Protein AF-A0A6N8HF73-F1 (afdb_monomer_lite)

Organism: NCBI:txid1038845

Radius of gyration: 18.69 Å; chains: 1; bounding box: 45×26×62 Å

Structure (mmCIF, N/CA/C/O backbone):
data_AF-A0A6N8HF73-F1
#
_entry.id   AF-A0A6N8HF73-F1
#
loop_
_atom_site.group_PDB
_atom_site.id
_atom_site.type_symbol
_atom_site.label_atom_id
_atom_site.label_alt_id
_atom_site.label_comp_id
_atom_site.label_asym_id
_atom_site.label_entity_id
_atom_site.label_seq_id
_atom_site.pdbx_PDB_ins_code
_atom_site.Cartn_x
_atom_site.Cartn_y
_atom_site.Cartn_z
_atom_site.occupancy
_atom_site.B_iso_or_equiv
_atom_site.auth_seq_id
_atom_site.auth_comp_id
_atom_site.auth_asym_id
_atom_site.auth_atom_id
_atom_site.pdbx_PDB_model_num
ATOM 1 N N . MET A 1 1 ? -16.830 2.507 -2.972 1.00 60.72 1 MET A N 1
ATOM 2 C CA . MET A 1 1 ? -16.330 1.490 -2.019 1.00 60.72 1 MET A CA 1
ATOM 3 C C . MET A 1 1 ? -16.310 2.071 -0.618 1.00 60.72 1 MET A C 1
ATOM 5 O O . MET A 1 1 ? -15.922 3.222 -0.450 1.00 60.72 1 MET A O 1
ATOM 9 N N . ASP A 1 2 ? -16.733 1.295 0.374 1.00 76.44 2 ASP A N 1
ATOM 10 C CA . ASP A 1 2 ? -16.673 1.693 1.780 1.00 76.44 2 ASP A CA 1
ATOM 11 C C . ASP A 1 2 ? -15.303 1.330 2.378 1.00 76.44 2 ASP A C 1
ATOM 13 O O . ASP A 1 2 ? -15.055 0.183 2.747 1.00 76.44 2 ASP A O 1
ATOM 17 N N . PHE A 1 3 ? -14.390 2.298 2.439 1.00 76.06 3 PHE A N 1
ATOM 18 C CA . PHE A 1 3 ? -13.027 2.101 2.955 1.00 76.06 3 PHE A CA 1
ATOM 19 C C . PHE A 1 3 ? -12.936 2.071 4.489 1.00 76.06 3 PHE A C 1
ATOM 21 O O . PHE A 1 3 ? -11.838 2.013 5.034 1.00 76.06 3 PHE A O 1
ATOM 28 N N . THR A 1 4 ? -14.068 2.081 5.201 1.00 79.50 4 THR A N 1
ATOM 29 C CA . THR A 1 4 ? -14.082 1.729 6.632 1.00 79.50 4 THR A CA 1
ATOM 30 C C . THR A 1 4 ? -13.883 0.224 6.843 1.00 79.50 4 THR A C 1
ATOM 32 O O . THR A 1 4 ? -13.413 -0.199 7.902 1.00 79.50 4 THR A O 1
ATOM 35 N N . LYS A 1 5 ? -14.182 -0.587 5.815 1.00 86.25 5 LYS A N 1
ATOM 36 C CA . LYS A 1 5 ? -13.988 -2.039 5.815 1.00 86.25 5 LYS A CA 1
ATOM 37 C C . LYS A 1 5 ? -12.605 -2.400 5.260 1.00 86.25 5 LYS A C 1
ATOM 39 O O . LYS A 1 5 ? -12.333 -2.104 4.091 1.00 86.25 5 LYS A O 1
ATOM 44 N N . PRO A 1 6 ? -11.762 -3.119 6.021 1.00 86.62 6 PRO A N 1
ATOM 45 C CA . PRO A 1 6 ? -10.403 -3.468 5.600 1.00 86.62 6 PRO A CA 1
ATOM 46 C C . PRO A 1 6 ? -10.345 -4.338 4.342 1.00 86.62 6 PRO A C 1
ATOM 48 O O . PRO A 1 6 ? -9.412 -4.198 3.555 1.00 86.62 6 PRO A O 1
ATOM 51 N N . ARG A 1 7 ? -11.388 -5.139 4.075 1.00 91.19 7 ARG A N 1
ATOM 52 C CA . ARG A 1 7 ? -11.530 -5.921 2.837 1.00 91.19 7 ARG A CA 1
ATOM 53 C C . ARG A 1 7 ? -11.352 -5.075 1.573 1.00 91.19 7 ARG A C 1
ATOM 55 O O . ARG A 1 7 ? -10.725 -5.530 0.625 1.00 91.19 7 ARG A O 1
ATOM 62 N N . ASN A 1 8 ? -11.888 -3.855 1.540 1.00 91.06 8 ASN A N 1
ATOM 63 C CA . ASN A 1 8 ? -11.820 -3.019 0.339 1.00 91.06 8 ASN A CA 1
ATOM 64 C C . ASN A 1 8 ? -10.401 -2.481 0.104 1.00 91.06 8 ASN A C 1
ATOM 66 O O . ASN A 1 8 ? -9.927 -2.496 -1.028 1.00 91.06 8 ASN A O 1
ATOM 70 N N . SER A 1 9 ? -9.696 -2.084 1.166 1.00 91.00 9 SER A N 1
ATOM 71 C CA . SER A 1 9 ? -8.283 -1.682 1.089 1.00 91.00 9 SER A CA 1
ATOM 72 C C . SER A 1 9 ? -7.366 -2.859 0.729 1.00 91.00 9 SER A C 1
ATOM 74 O O . SER A 1 9 ? -6.418 -2.701 -0.040 1.00 91.00 9 SER A O 1
ATOM 76 N N . PHE A 1 10 ? -7.682 -4.061 1.218 1.00 93.81 10 PHE A N 1
ATOM 77 C CA . PHE A 1 10 ? -6.996 -5.295 0.835 1.00 93.81 10 PHE A CA 1
ATOM 78 C C . PHE A 1 10 ? -7.181 -5.617 -0.657 1.00 93.81 10 PHE A C 1
ATOM 80 O O . PHE A 1 10 ? -6.209 -5.839 -1.371 1.00 93.81 10 PHE A O 1
ATOM 87 N N . LEU A 1 11 ? -8.418 -5.574 -1.164 1.00 93.94 11 LEU A N 1
ATOM 88 C CA . LEU A 1 11 ? -8.692 -5.798 -2.588 1.00 93.94 11 LEU A CA 1
ATOM 89 C C . LEU A 1 11 ? -8.019 -4.746 -3.474 1.00 93.94 11 LEU A C 1
ATOM 91 O O . LEU A 1 11 ? -7.503 -5.078 -4.536 1.00 93.94 11 LEU A O 1
ATOM 95 N N . PHE A 1 12 ? -7.989 -3.488 -3.034 1.00 93.19 12 PHE A N 1
ATOM 96 C CA . PHE A 1 12 ? -7.305 -2.431 -3.771 1.00 93.19 12 PHE A CA 1
ATOM 97 C C . PHE A 1 12 ? -5.799 -2.693 -3.874 1.00 93.19 12 PHE A C 1
ATOM 99 O O . PHE A 1 12 ? -5.231 -2.622 -4.962 1.00 93.19 12 PHE A O 1
ATOM 106 N N . THR A 1 13 ? -5.147 -3.026 -2.758 1.00 94.31 13 THR A N 1
ATOM 107 C CA . THR A 1 13 ? -3.708 -3.332 -2.758 1.00 94.31 13 THR A CA 1
ATOM 108 C C . THR A 1 13 ? -3.393 -4.593 -3.566 1.00 94.31 13 THR A C 1
ATOM 110 O O . THR A 1 13 ? -2.394 -4.605 -4.279 1.00 94.31 13 THR A O 1
ATOM 113 N N . LEU A 1 14 ? -4.278 -5.599 -3.571 1.00 94.75 14 LEU A N 1
ATOM 114 C CA . LEU A 1 14 ? -4.174 -6.766 -4.456 1.00 94.75 14 LEU A CA 1
ATOM 115 C C . LEU A 1 14 ? -4.216 -6.377 -5.941 1.00 94.75 14 LEU A C 1
ATOM 117 O O . LEU A 1 14 ? -3.367 -6.812 -6.717 1.00 94.75 14 LEU A O 1
ATOM 121 N N . LEU A 1 15 ? -5.186 -5.550 -6.343 1.00 95.06 15 LEU A N 1
ATOM 122 C CA . LEU A 1 15 ? -5.294 -5.072 -7.725 1.00 95.06 15 LEU A CA 1
ATOM 123 C C . LEU A 1 15 ? -4.056 -4.277 -8.142 1.00 95.06 15 LEU A C 1
ATOM 125 O O . LEU A 1 15 ? -3.571 -4.431 -9.264 1.00 95.06 15 LEU A O 1
ATOM 129 N N . LEU A 1 16 ? -3.518 -3.461 -7.235 1.00 93.12 16 LEU A N 1
ATOM 130 C CA . LEU A 1 16 ? -2.303 -2.700 -7.492 1.00 93.12 16 LEU A CA 1
ATOM 131 C C . LEU A 1 16 ? -1.084 -3.622 -7.668 1.00 93.12 16 LEU A C 1
ATOM 133 O O . LEU A 1 16 ? -0.305 -3.407 -8.594 1.00 93.12 16 LEU A O 1
ATOM 137 N N . ILE A 1 17 ? -0.954 -4.690 -6.870 1.00 92.62 17 I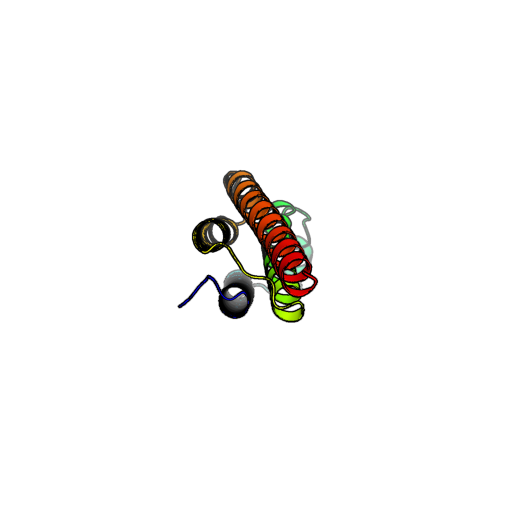LE A N 1
ATOM 138 C CA . ILE A 1 17 ? 0.087 -5.722 -7.049 1.00 92.62 17 ILE A CA 1
ATOM 139 C C . ILE A 1 17 ? -0.024 -6.372 -8.431 1.00 92.62 17 ILE A C 1
ATOM 141 O O . ILE A 1 17 ? 0.959 -6.413 -9.167 1.00 92.62 17 ILE A O 1
ATOM 145 N N . LEU A 1 18 ? -1.216 -6.839 -8.812 1.00 92.38 18 LEU A N 1
ATOM 146 C CA . LEU A 1 18 ? -1.433 -7.492 -10.109 1.00 92.38 18 LEU A CA 1
ATOM 147 C C . LEU A 1 18 ? -1.112 -6.556 -11.280 1.00 92.38 18 LEU A C 1
ATOM 149 O O . LEU A 1 18 ? -0.490 -6.971 -12.259 1.00 92.38 18 LEU A O 1
ATOM 153 N N . SER A 1 19 ? -1.484 -5.283 -11.153 1.00 89.88 19 SER A N 1
ATOM 154 C CA . SER A 1 19 ? -1.191 -4.253 -12.154 1.00 89.88 19 SER A CA 1
ATOM 155 C C . SER A 1 19 ? 0.314 -3.998 -12.264 1.00 89.88 19 SER A C 1
ATOM 157 O O . SER A 1 19 ? 0.845 -3.919 -13.369 1.00 89.88 19 SER A O 1
ATOM 159 N N . THR A 1 20 ? 1.015 -3.952 -11.127 1.00 87.81 20 THR A N 1
ATOM 160 C CA . THR A 1 20 ? 2.476 -3.777 -11.063 1.00 87.81 20 THR A CA 1
ATOM 161 C C . THR A 1 20 ? 3.207 -4.946 -11.722 1.00 87.81 20 THR A C 1
ATOM 163 O O . THR A 1 20 ? 4.102 -4.728 -12.532 1.00 87.81 20 THR A O 1
ATOM 166 N N . ILE A 1 21 ? 2.802 -6.188 -11.430 1.00 85.12 21 ILE A N 1
ATOM 167 C CA . ILE A 1 21 ? 3.387 -7.391 -12.043 1.00 85.12 21 ILE A CA 1
ATOM 168 C C . ILE A 1 21 ? 3.144 -7.392 -13.554 1.00 85.12 21 ILE A C 1
ATOM 170 O O . ILE A 1 21 ? 4.068 -7.633 -14.325 1.00 85.12 21 ILE A O 1
ATOM 174 N N . THR A 1 22 ? 1.915 -7.094 -13.982 1.00 85.19 22 THR A N 1
ATOM 175 C CA . THR A 1 22 ? 1.562 -7.047 -15.408 1.00 85.19 22 THR A CA 1
ATOM 176 C C . THR A 1 22 ? 2.406 -6.008 -16.141 1.00 85.19 22 THR A C 1
ATOM 178 O O . THR A 1 22 ? 2.962 -6.311 -17.193 1.00 85.19 22 THR A O 1
ATOM 181 N N . TYR A 1 23 ? 2.557 -4.811 -15.564 1.00 82.94 23 TYR A N 1
ATOM 182 C CA . TYR A 1 23 ? 3.419 -3.769 -16.114 1.00 82.94 23 TYR A CA 1
ATOM 183 C C . TYR A 1 23 ? 4.879 -4.227 -16.210 1.00 82.94 23 TYR A C 1
ATOM 185 O O . TYR A 1 23 ? 5.474 -4.109 -17.275 1.00 82.94 23 TYR A O 1
ATOM 193 N N . ALA A 1 24 ? 5.434 -4.809 -15.142 1.00 78.50 24 ALA A N 1
ATOM 194 C CA . ALA A 1 24 ? 6.821 -5.272 -15.122 1.00 78.50 24 ALA A CA 1
ATOM 195 C C . ALA A 1 24 ? 7.097 -6.357 -16.179 1.00 78.50 24 ALA A C 1
ATOM 197 O O . ALA A 1 24 ? 8.103 -6.296 -16.878 1.00 78.50 24 ALA A O 1
ATOM 198 N N . VAL A 1 25 ? 6.184 -7.322 -16.340 1.00 75.88 25 VAL A N 1
ATOM 199 C CA . VAL A 1 25 ? 6.307 -8.378 -17.360 1.00 75.88 25 VAL A CA 1
ATOM 200 C C . VAL A 1 25 ? 6.208 -7.806 -18.776 1.00 75.88 25 VAL A C 1
ATOM 202 O O . VAL A 1 25 ? 6.881 -8.293 -19.684 1.00 75.88 25 VAL A O 1
ATOM 205 N N . LEU A 1 26 ? 5.361 -6.797 -18.994 1.00 77.12 26 LEU A N 1
ATOM 206 C CA . LEU A 1 26 ? 5.254 -6.136 -20.292 1.00 77.12 26 LEU A CA 1
ATOM 207 C C . LEU A 1 26 ? 6.504 -5.302 -20.600 1.00 77.12 26 LEU A C 1
ATOM 209 O O . LEU A 1 26 ? 7.043 -5.449 -21.691 1.00 77.12 26 LEU A O 1
ATOM 213 N N . ASP A 1 27 ? 6.994 -4.492 -19.660 1.00 74.00 27 ASP A N 1
ATOM 214 C CA . ASP A 1 27 ? 8.207 -3.679 -19.844 1.00 74.00 27 ASP A CA 1
ATOM 215 C C . ASP A 1 27 ? 9.426 -4.553 -20.179 1.00 74.00 27 ASP A C 1
ATOM 217 O O . ASP A 1 27 ? 10.126 -4.294 -21.158 1.00 74.00 27 ASP A O 1
ATOM 221 N N . ASP A 1 28 ? 9.610 -5.658 -19.450 1.00 68.75 28 ASP A N 1
ATOM 222 C CA . ASP A 1 28 ? 10.683 -6.627 -19.698 1.00 68.75 28 ASP A CA 1
ATOM 223 C C . ASP A 1 28 ? 10.605 -7.242 -21.108 1.00 68.75 28 ASP A C 1
ATOM 225 O O . ASP A 1 28 ? 11.592 -7.278 -21.845 1.00 68.75 28 ASP A O 1
ATOM 229 N N . ARG A 1 29 ? 9.407 -7.658 -21.544 1.00 67.88 29 ARG A N 1
ATOM 230 C CA . ARG A 1 29 ? 9.203 -8.216 -22.894 1.00 67.88 29 ARG A CA 1
ATOM 231 C C . ARG A 1 29 ? 9.492 -7.213 -24.004 1.00 67.88 29 ARG A C 1
ATOM 233 O O . ARG A 1 29 ? 9.989 -7.618 -25.051 1.00 67.88 29 ARG A O 1
ATOM 240 N N . TRP A 1 30 ? 9.149 -5.942 -23.805 1.00 66.25 30 TRP A N 1
ATOM 241 C CA . TRP A 1 30 ? 9.395 -4.886 -24.786 1.00 66.25 30 TRP A CA 1
ATOM 242 C C . TRP A 1 30 ? 10.879 -4.526 -24.861 1.00 66.25 30 TRP A C 1
ATOM 244 O O . TRP A 1 30 ? 11.413 -4.401 -25.960 1.00 66.25 30 TRP A O 1
ATOM 254 N N . ARG A 1 31 ? 11.560 -4.425 -23.713 1.00 63.94 31 ARG A N 1
ATOM 255 C CA . ARG A 1 31 ? 13.006 -4.161 -23.645 1.00 63.94 31 ARG A CA 1
ATOM 256 C C . ARG A 1 31 ? 13.840 -5.275 -24.271 1.00 63.94 31 ARG A C 1
ATOM 258 O O . ARG A 1 31 ? 14.833 -4.991 -24.930 1.00 63.94 31 ARG A O 1
ATOM 265 N N . ASN A 1 32 ? 13.399 -6.522 -24.123 1.00 64.75 32 ASN A N 1
ATOM 266 C CA . ASN A 1 32 ? 14.095 -7.701 -24.637 1.00 64.75 32 ASN A CA 1
ATOM 267 C C . ASN A 1 32 ? 13.623 -8.157 -26.030 1.00 64.75 32 ASN A C 1
ATOM 269 O O . ASN A 1 32 ? 14.063 -9.198 -26.531 1.00 64.75 32 ASN A O 1
ATOM 273 N N . PHE A 1 33 ? 12.751 -7.392 -26.696 1.00 62.31 33 PHE A N 1
ATOM 274 C CA . PHE A 1 33 ? 12.281 -7.717 -28.040 1.00 62.31 33 PHE A CA 1
ATOM 275 C C . PHE A 1 33 ? 13.407 -7.524 -29.071 1.00 62.31 33 PHE A C 1
ATOM 277 O O . PHE A 1 33 ? 13.817 -6.406 -29.366 1.00 62.31 33 PHE A O 1
ATOM 284 N N . GLY A 1 34 ? 13.918 -8.628 -29.625 1.00 63.38 34 GLY A N 1
ATOM 285 C CA . GLY A 1 34 ? 14.999 -8.619 -30.622 1.00 63.38 34 GLY A CA 1
ATOM 286 C C . GLY A 1 34 ? 16.419 -8.742 -30.051 1.00 63.38 34 GLY A C 1
ATOM 287 O O . GLY A 1 34 ? 17.368 -8.848 -30.827 1.00 63.38 34 GLY A O 1
ATOM 288 N N . ILE A 1 35 ? 16.583 -8.801 -28.722 1.00 66.94 35 ILE A N 1
ATOM 289 C CA . ILE A 1 35 ? 17.877 -9.085 -28.084 1.00 66.94 35 ILE A CA 1
ATOM 290 C C . ILE A 1 35 ? 18.107 -10.603 -28.074 1.00 66.94 35 ILE A C 1
ATOM 292 O O . ILE A 1 35 ? 17.257 -11.384 -27.643 1.00 66.94 35 ILE A O 1
ATOM 296 N N . ASN A 1 36 ? 19.265 -11.048 -28.567 1.00 60.59 36 ASN A N 1
ATOM 297 C CA . ASN A 1 36 ? 19.613 -12.467 -28.590 1.00 60.59 36 ASN A CA 1
ATOM 298 C C . ASN A 1 36 ? 19.757 -12.999 -27.147 1.00 60.59 36 ASN A C 1
ATOM 300 O O . ASN A 1 36 ? 20.524 -12.436 -26.359 1.00 60.59 36 ASN A O 1
ATOM 304 N N . LYS A 1 37 ? 19.045 -14.088 -26.810 1.00 59.69 37 LYS A N 1
ATOM 305 C CA . LYS A 1 37 ? 18.888 -14.634 -25.439 1.00 59.69 37 LYS A CA 1
ATOM 306 C C . LYS A 1 37 ? 20.212 -14.872 -24.699 1.00 59.69 37 LYS A C 1
ATOM 308 O O . LYS A 1 37 ? 20.244 -14.850 -23.473 1.00 59.69 37 LYS A O 1
ATOM 313 N N . THR A 1 38 ? 21.295 -15.094 -25.438 1.00 57.22 38 THR A N 1
ATOM 314 C CA . THR A 1 38 ? 22.629 -15.394 -24.902 1.00 57.22 38 THR A CA 1
ATOM 315 C C . THR A 1 38 ? 23.451 -14.142 -24.568 1.00 57.22 38 THR A C 1
ATOM 317 O O . THR A 1 38 ? 24.350 -14.220 -23.739 1.00 57.22 38 THR A O 1
ATOM 320 N N . VAL A 1 39 ? 23.159 -12.988 -25.184 1.00 54.00 39 VAL A N 1
ATOM 321 C CA . VAL A 1 39 ? 23.937 -11.742 -25.013 1.00 54.00 39 VAL A CA 1
ATOM 322 C C . VAL A 1 39 ? 23.244 -10.771 -24.053 1.00 54.00 39 VAL A C 1
ATOM 324 O O . VAL A 1 39 ? 23.922 -10.139 -23.249 1.00 54.00 39 VAL A O 1
ATOM 327 N N . GLY A 1 40 ? 21.905 -10.701 -24.064 1.00 55.47 40 GLY A N 1
ATOM 328 C CA . GLY A 1 40 ? 21.145 -9.816 -23.163 1.00 55.47 40 GLY A CA 1
ATOM 329 C C . GLY A 1 40 ? 21.308 -10.171 -21.682 1.00 55.47 40 GLY A C 1
ATOM 330 O O . GLY A 1 40 ? 21.544 -9.306 -20.845 1.00 55.47 40 GLY A O 1
ATOM 331 N N . ASN A 1 41 ? 21.317 -11.469 -21.366 1.00 53.25 41 ASN A N 1
ATOM 332 C CA . ASN A 1 41 ? 21.354 -11.951 -19.982 1.00 53.25 41 ASN 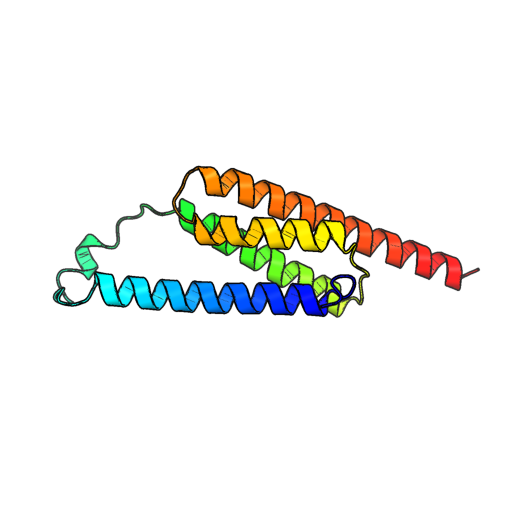A CA 1
ATOM 333 C C . ASN A 1 41 ? 22.701 -11.699 -19.267 1.00 53.25 41 ASN A C 1
ATOM 335 O O . ASN A 1 41 ? 22.766 -11.733 -18.042 1.00 53.25 41 ASN A O 1
ATOM 339 N N . ALA A 1 42 ? 23.784 -11.455 -20.018 1.00 52.50 42 ALA A N 1
ATOM 340 C CA . ALA A 1 42 ? 25.115 -11.203 -19.460 1.00 52.50 42 ALA A CA 1
ATOM 341 C C . ALA A 1 42 ? 25.342 -9.732 -19.058 1.00 52.50 42 ALA A C 1
ATOM 343 O O . ALA A 1 42 ? 26.225 -9.461 -18.248 1.00 52.50 42 ALA A O 1
ATOM 344 N N . TRP A 1 43 ? 24.549 -8.794 -19.596 1.00 51.44 43 TRP A N 1
ATOM 345 C CA . TRP A 1 43 ? 24.669 -7.354 -19.319 1.00 51.44 43 TRP A CA 1
ATOM 346 C C . TRP A 1 43 ? 23.574 -6.821 -18.374 1.00 51.44 43 TRP A C 1
ATOM 348 O O . TRP A 1 43 ? 23.810 -5.828 -17.688 1.00 51.44 43 TRP A O 1
ATOM 358 N N . ASP A 1 44 ? 22.420 -7.496 -18.276 1.00 51.00 44 ASP A N 1
ATOM 359 C CA . ASP A 1 44 ? 21.274 -7.065 -17.449 1.00 51.00 44 ASP A CA 1
ATOM 360 C C . ASP A 1 44 ? 21.355 -7.454 -15.960 1.00 51.00 44 ASP A C 1
ATOM 362 O O . ASP A 1 44 ? 20.570 -6.977 -15.142 1.00 51.00 44 ASP A O 1
ATOM 366 N N . LEU A 1 45 ? 22.338 -8.267 -15.556 1.00 47.62 45 LEU A N 1
ATOM 367 C CA . LEU A 1 45 ? 22.558 -8.628 -14.146 1.00 47.62 45 LEU A CA 1
ATOM 368 C C . LEU A 1 45 ? 23.204 -7.502 -13.311 1.00 47.62 45 LEU A C 1
ATOM 370 O O . LEU A 1 45 ? 23.572 -7.718 -12.156 1.00 47.62 45 LEU A O 1
ATOM 374 N N . ASN A 1 46 ? 23.329 -6.287 -13.853 1.00 43.97 46 ASN A N 1
ATOM 375 C CA . ASN A 1 46 ? 23.853 -5.126 -13.134 1.00 43.97 46 ASN A CA 1
ATOM 376 C C . ASN A 1 46 ? 22.798 -4.521 -12.185 1.00 43.97 46 ASN A C 1
ATOM 378 O O . ASN A 1 46 ? 22.087 -3.577 -12.524 1.00 43.97 46 ASN A O 1
ATOM 382 N N . PHE A 1 47 ? 22.700 -5.097 -10.982 1.00 44.00 47 PHE A N 1
ATOM 383 C CA . PHE A 1 47 ? 22.805 -4.470 -9.644 1.00 44.00 47 PHE A CA 1
ATOM 384 C C . PHE A 1 47 ? 22.414 -2.983 -9.403 1.00 44.00 47 PHE A C 1
ATOM 386 O O . PHE A 1 47 ? 22.871 -2.390 -8.427 1.00 44.00 47 PHE A O 1
ATOM 393 N N . THR A 1 48 ? 21.533 -2.359 -10.189 1.00 43.69 48 THR A N 1
ATOM 394 C CA . THR A 1 48 ? 21.299 -0.896 -10.127 1.00 43.69 48 THR A CA 1
ATOM 395 C C . THR A 1 48 ? 19.883 -0.489 -9.712 1.00 43.69 48 THR A C 1
ATOM 397 O O . THR A 1 48 ? 19.399 0.568 -10.111 1.00 43.69 48 THR A O 1
ATOM 400 N N . SER A 1 49 ? 19.164 -1.302 -8.931 1.00 51.09 49 SER A N 1
ATOM 401 C CA . SER A 1 49 ? 17.749 -1.005 -8.670 1.00 51.09 49 SER A CA 1
ATOM 402 C C . SER A 1 49 ? 17.259 -1.342 -7.252 1.00 51.09 49 SER A C 1
ATOM 404 O O . SER A 1 49 ? 16.186 -1.894 -7.039 1.00 51.09 49 SER A O 1
ATOM 406 N N . ILE A 1 50 ? 17.989 -0.902 -6.221 1.00 52.16 50 ILE A N 1
ATOM 407 C CA . ILE A 1 50 ? 17.429 -0.829 -4.850 1.00 52.16 50 ILE A CA 1
ATOM 408 C C . ILE A 1 50 ? 16.158 0.047 -4.826 1.00 52.16 50 ILE A C 1
ATOM 410 O O . ILE A 1 50 ? 15.238 -0.194 -4.046 1.00 52.16 50 ILE A O 1
ATOM 414 N N . THR A 1 51 ? 16.074 1.038 -5.718 1.00 54.88 51 THR A N 1
ATOM 415 C CA . THR A 1 51 ? 14.958 1.982 -5.823 1.00 54.88 51 THR A CA 1
ATOM 416 C C . THR A 1 51 ? 13.620 1.272 -6.066 1.00 54.88 51 THR A C 1
ATOM 418 O O . THR A 1 51 ? 12.759 1.373 -5.198 1.00 54.88 51 THR A O 1
ATOM 421 N N . PRO A 1 52 ? 13.416 0.467 -7.130 1.00 64.50 52 PRO A N 1
ATOM 422 C CA . PRO A 1 52 ? 12.154 -0.244 -7.325 1.00 64.50 52 PRO A CA 1
ATOM 423 C C . PRO A 1 52 ? 11.775 -1.227 -6.215 1.00 64.50 52 PRO A C 1
ATOM 425 O O . PRO A 1 52 ? 10.587 -1.411 -5.941 1.00 64.50 52 PRO A O 1
ATOM 428 N N . VAL A 1 53 ? 12.758 -1.803 -5.518 1.00 76.69 53 VAL A N 1
ATOM 429 C CA . VAL A 1 53 ? 12.511 -2.755 -4.425 1.00 76.69 53 VAL A CA 1
ATOM 430 C C . VAL A 1 53 ? 11.718 -2.110 -3.286 1.00 76.69 53 VAL A C 1
ATOM 432 O O . VAL A 1 53 ? 10.837 -2.754 -2.716 1.00 76.69 53 VAL A O 1
ATOM 435 N N . LEU A 1 54 ? 11.957 -0.829 -2.980 1.00 83.56 54 LEU A N 1
ATOM 436 C CA . LEU A 1 54 ? 11.272 -0.148 -1.879 1.00 83.56 54 LEU A CA 1
ATOM 437 C C . LEU A 1 54 ? 9.759 0.014 -2.125 1.00 83.56 54 LEU A C 1
ATOM 439 O O . LEU A 1 54 ? 8.977 -0.251 -1.215 1.00 83.56 54 LEU A O 1
ATOM 443 N N . SER A 1 55 ? 9.321 0.395 -3.332 1.00 86.25 55 SER A N 1
ATOM 444 C CA . SER A 1 55 ? 7.882 0.550 -3.632 1.00 86.25 55 SER A CA 1
ATOM 445 C C . SER A 1 55 ? 7.147 -0.771 -3.533 1.00 86.25 55 SER A C 1
ATOM 447 O O . SER A 1 55 ? 6.069 -0.844 -2.942 1.00 86.25 55 SER A O 1
ATOM 449 N N . VAL A 1 56 ? 7.753 -1.824 -4.085 1.00 87.88 56 VAL A N 1
ATOM 450 C CA . VAL A 1 56 ? 7.202 -3.178 -4.031 1.00 87.88 56 VAL A CA 1
ATOM 451 C C . VAL A 1 56 ? 7.118 -3.649 -2.581 1.00 87.88 56 VAL A C 1
ATOM 453 O O . VAL A 1 56 ? 6.086 -4.170 -2.167 1.00 87.88 56 VAL A O 1
ATOM 456 N N . LEU A 1 57 ? 8.151 -3.394 -1.775 1.00 91.12 57 LEU A N 1
ATOM 457 C CA . LEU A 1 57 ? 8.152 -3.735 -0.355 1.00 91.12 57 LEU A CA 1
ATOM 458 C C . LEU A 1 57 ? 7.032 -3.013 0.410 1.00 91.12 57 LEU A C 1
ATOM 460 O O . LEU A 1 57 ? 6.289 -3.652 1.151 1.00 91.12 57 LEU A O 1
ATOM 464 N N . VAL A 1 58 ? 6.865 -1.701 0.219 1.00 93.06 58 VAL A N 1
ATOM 465 C CA . VAL A 1 58 ? 5.807 -0.922 0.889 1.00 93.06 58 VAL A CA 1
ATOM 466 C C . VAL A 1 58 ? 4.412 -1.368 0.454 1.00 93.06 58 VAL A C 1
ATOM 468 O O . VAL A 1 58 ? 3.498 -1.447 1.284 1.00 93.06 58 VAL A O 1
ATOM 471 N N . LEU A 1 59 ? 4.246 -1.709 -0.824 1.00 93.88 59 LEU A N 1
ATOM 472 C CA . LEU A 1 59 ? 3.010 -2.279 -1.342 1.00 93.88 59 LEU A CA 1
ATOM 473 C C . LEU A 1 59 ? 2.697 -3.630 -0.684 1.00 93.88 59 LEU A C 1
ATOM 475 O O . LEU A 1 59 ? 1.574 -3.831 -0.221 1.00 93.88 59 LEU A O 1
ATOM 479 N N . LEU A 1 60 ? 3.686 -4.520 -0.571 1.00 94.31 60 LEU A N 1
ATOM 480 C CA . LEU A 1 60 ? 3.537 -5.815 0.100 1.00 94.31 60 LEU A CA 1
ATOM 481 C C . LEU A 1 60 ? 3.210 -5.657 1.589 1.00 94.31 60 LEU A C 1
ATOM 483 O O . LEU A 1 60 ? 2.297 -6.314 2.086 1.00 94.31 60 LEU A O 1
ATOM 487 N N . ILE A 1 61 ? 3.893 -4.751 2.295 1.00 95.94 61 ILE A N 1
ATOM 488 C CA . ILE A 1 61 ? 3.600 -4.439 3.702 1.00 95.94 61 ILE A CA 1
ATOM 489 C C . ILE A 1 61 ? 2.160 -3.938 3.852 1.00 95.94 61 ILE A C 1
ATOM 491 O O . ILE A 1 61 ? 1.449 -4.373 4.761 1.00 95.94 61 ILE A O 1
ATOM 495 N N . SER A 1 62 ? 1.708 -3.053 2.961 1.00 95.56 62 SER A N 1
ATOM 496 C CA . SER A 1 62 ? 0.340 -2.521 2.985 1.00 95.56 62 SER A CA 1
ATOM 497 C C . SER A 1 62 ? -0.695 -3.613 2.714 1.00 95.56 62 SER A C 1
ATOM 499 O O . SER A 1 62 ? -1.682 -3.714 3.443 1.00 95.56 62 SER A O 1
ATOM 501 N N . PHE A 1 63 ? -0.443 -4.478 1.729 1.00 96.75 63 PHE A N 1
ATOM 502 C CA . PHE A 1 63 ? -1.289 -5.630 1.419 1.00 96.75 63 PHE A CA 1
ATOM 503 C C . PHE A 1 63 ? -1.419 -6.584 2.613 1.00 96.75 63 PHE A C 1
ATOM 505 O O . PHE A 1 63 ? -2.533 -6.879 3.052 1.00 96.75 63 PHE A O 1
ATOM 512 N N . LEU A 1 64 ? -0.292 -7.009 3.193 1.00 96.50 64 LEU A N 1
ATOM 513 C CA . LEU A 1 64 ? -0.275 -7.900 4.355 1.00 96.50 64 LEU A CA 1
ATOM 514 C C . LEU A 1 64 ? -0.961 -7.260 5.564 1.00 96.50 64 LEU A C 1
ATOM 516 O O . LEU A 1 64 ? -1.767 -7.907 6.229 1.00 96.50 64 LEU A O 1
ATOM 520 N N . SER A 1 65 ? -0.700 -5.977 5.818 1.00 95.56 65 SER A N 1
ATOM 521 C CA . SER A 1 65 ? -1.311 -5.247 6.928 1.00 95.56 65 SER A CA 1
ATOM 522 C C . SER A 1 65 ? -2.826 -5.185 6.787 1.00 95.56 65 SER A C 1
ATOM 524 O O . SER A 1 65 ? -3.532 -5.550 7.721 1.00 95.56 65 SER A O 1
ATOM 526 N N . TYR A 1 66 ? -3.354 -4.799 5.621 1.00 95.06 66 TYR A N 1
ATOM 527 C CA . TYR A 1 66 ? -4.803 -4.795 5.406 1.00 95.06 66 TYR A CA 1
ATOM 528 C C . TYR A 1 66 ? -5.411 -6.199 5.455 1.00 95.06 66 TYR A C 1
ATOM 530 O O . TYR A 1 66 ? -6.533 -6.341 5.940 1.00 95.06 66 TYR A O 1
ATOM 538 N N . GLY A 1 67 ? -4.674 -7.229 5.030 1.00 94.06 67 GLY A N 1
ATOM 539 C CA . GLY A 1 67 ? -5.072 -8.628 5.188 1.00 94.06 67 GLY A CA 1
ATOM 540 C C . GLY A 1 67 ? -5.213 -9.025 6.659 1.00 94.06 67 GLY A C 1
ATOM 541 O O . GLY A 1 67 ? -6.246 -9.559 7.054 1.00 94.06 67 GLY A O 1
ATOM 542 N N . ILE A 1 68 ? -4.231 -8.678 7.494 1.00 94.25 68 ILE A N 1
ATOM 543 C CA . ILE A 1 68 ? -4.270 -8.890 8.949 1.00 94.25 68 ILE A CA 1
ATOM 544 C C . ILE A 1 68 ? -5.429 -8.106 9.576 1.00 94.25 68 ILE A C 1
ATOM 546 O O . ILE A 1 68 ? -6.202 -8.652 10.360 1.00 94.25 68 ILE A O 1
ATOM 550 N N . MET A 1 69 ? -5.587 -6.829 9.221 1.00 93.50 69 MET A N 1
ATOM 551 C CA . MET A 1 69 ? -6.677 -5.995 9.733 1.00 93.50 69 MET A CA 1
ATOM 552 C C . MET A 1 69 ? -8.046 -6.554 9.353 1.00 93.50 69 MET A C 1
ATOM 554 O O . MET A 1 69 ? -8.972 -6.478 10.155 1.00 93.50 69 MET A O 1
ATOM 558 N N . TRP A 1 70 ? -8.171 -7.136 8.160 1.00 94.00 70 TRP A N 1
ATOM 559 C CA . TRP A 1 70 ? -9.382 -7.822 7.740 1.00 94.00 70 TRP A CA 1
ATOM 560 C C . TRP A 1 70 ? -9.604 -9.123 8.508 1.00 94.00 70 TRP A C 1
ATOM 562 O O . TRP A 1 70 ? -10.696 -9.316 9.028 1.00 94.00 70 TRP A O 1
ATOM 572 N N . PHE A 1 71 ? -8.578 -9.958 8.666 1.00 93.06 71 PHE A N 1
ATOM 573 C CA . PHE A 1 71 ? -8.668 -11.208 9.424 1.00 93.06 71 PHE A CA 1
ATOM 574 C C . PHE A 1 71 ? -9.083 -10.992 10.888 1.00 93.06 71 PHE A C 1
ATOM 576 O O . PHE A 1 71 ? -9.819 -11.791 11.457 1.00 93.06 71 PHE A O 1
ATOM 583 N N . PHE A 1 72 ? -8.637 -9.894 11.504 1.00 90.19 72 PHE A N 1
ATOM 584 C CA . PHE A 1 72 ? -8.999 -9.537 12.875 1.00 90.19 72 PHE A CA 1
ATOM 585 C C . PHE A 1 72 ? -10.224 -8.614 12.982 1.00 90.19 72 PHE A C 1
ATOM 587 O O . PHE A 1 72 ? -10.460 -8.087 14.072 1.00 90.19 72 PHE A O 1
ATOM 594 N N . ASP A 1 73 ? -10.986 -8.387 11.910 1.00 87.25 73 ASP A N 1
ATOM 595 C CA . ASP A 1 73 ? -12.160 -7.498 11.892 1.00 87.25 73 ASP A CA 1
ATOM 596 C C . ASP A 1 73 ? -11.891 -6.112 12.513 1.00 87.25 73 ASP A C 1
ATOM 598 O O . ASP A 1 73 ? -12.679 -5.568 13.292 1.00 87.25 73 ASP A O 1
ATOM 602 N N . LEU A 1 74 ? -10.728 -5.530 12.207 1.00 88.31 74 LEU A N 1
ATOM 603 C CA . LEU A 1 74 ? -10.371 -4.191 12.666 1.00 88.31 74 LEU A CA 1
ATOM 604 C C . LEU A 1 74 ? -11.111 -3.132 11.845 1.00 88.31 74 LEU A C 1
ATOM 606 O O . LEU A 1 74 ? -11.110 -3.157 10.613 1.00 88.31 74 LEU A O 1
ATOM 610 N N . LYS A 1 75 ? -11.703 -2.154 12.535 1.00 87.81 75 LYS A N 1
ATOM 611 C CA . LYS A 1 75 ? -12.314 -0.984 11.894 1.00 87.81 75 LYS A CA 1
ATOM 612 C C . LYS A 1 75 ? -11.219 -0.051 11.380 1.00 87.81 75 LYS A C 1
ATOM 614 O O . LYS A 1 75 ? -10.291 0.284 12.116 1.00 87.81 75 LYS A O 1
ATOM 619 N N . LEU A 1 76 ? -11.343 0.394 10.132 1.00 89.62 76 LEU A N 1
ATOM 620 C CA . LEU A 1 76 ? -10.446 1.393 9.557 1.00 89.62 76 LEU A CA 1
ATOM 621 C C . LEU A 1 76 ? -11.012 2.797 9.712 1.00 89.62 76 LEU A C 1
ATOM 623 O O . LEU A 1 76 ? -12.214 3.029 9.576 1.00 89.62 76 LEU A O 1
ATOM 627 N N . ASN A 1 77 ? -10.116 3.763 9.869 1.00 93.31 77 ASN A N 1
ATOM 628 C CA . ASN A 1 77 ? -10.440 5.140 9.556 1.00 93.31 77 ASN A CA 1
ATOM 629 C C . ASN A 1 77 ? -10.370 5.332 8.031 1.00 93.31 77 ASN A C 1
ATOM 631 O O . ASN A 1 77 ? -9.320 5.127 7.412 1.00 93.31 77 ASN A O 1
ATOM 635 N N . LYS A 1 78 ? -11.493 5.747 7.434 1.00 89.81 78 LYS A N 1
ATOM 636 C CA . LYS A 1 78 ? -11.633 5.959 5.986 1.00 89.81 78 LYS A CA 1
ATOM 637 C C . LYS A 1 78 ? -10.604 6.949 5.438 1.00 89.81 78 LYS A C 1
ATOM 639 O O . LYS A 1 78 ? -10.037 6.700 4.381 1.00 89.81 78 LYS A O 1
ATOM 644 N N . THR A 1 79 ? -10.360 8.052 6.139 1.00 91.31 79 THR A N 1
ATOM 645 C CA . THR A 1 79 ? -9.470 9.123 5.676 1.00 91.31 79 THR A CA 1
ATOM 646 C C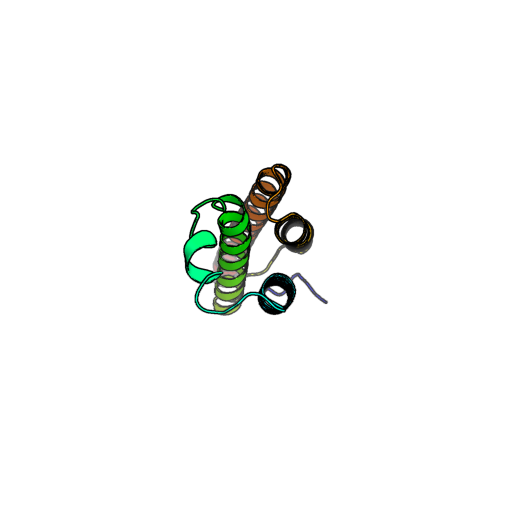 . THR A 1 79 ? -8.024 8.643 5.617 1.00 91.31 79 THR A C 1
ATOM 648 O O . THR A 1 79 ? -7.377 8.778 4.583 1.00 91.31 79 THR A O 1
ATOM 651 N N . PHE A 1 80 ? -7.534 7.995 6.678 1.00 92.00 80 PHE A N 1
ATOM 652 C CA . PHE A 1 80 ? -6.173 7.443 6.690 1.00 92.00 80 PHE A CA 1
ATOM 653 C C . PHE A 1 80 ? -6.004 6.283 5.705 1.00 92.00 80 PHE A C 1
ATOM 655 O O . PHE A 1 80 ? -4.944 6.151 5.099 1.00 92.00 80 PHE A O 1
ATOM 662 N N . ALA A 1 81 ? -7.044 5.466 5.499 1.00 91.81 81 ALA A N 1
ATOM 663 C CA . ALA A 1 81 ? -7.029 4.421 4.476 1.00 91.81 81 ALA A CA 1
ATOM 664 C C . ALA A 1 81 ? -6.893 5.033 3.080 1.00 91.81 81 ALA A C 1
ATOM 666 O O . ALA A 1 81 ? -6.010 4.646 2.326 1.00 91.81 81 ALA A O 1
ATOM 667 N N . LEU A 1 82 ? -7.715 6.032 2.755 1.00 92.88 82 LEU A N 1
ATOM 668 C CA . LEU A 1 82 ? -7.657 6.708 1.462 1.00 92.88 82 LEU A CA 1
ATOM 669 C C . LEU A 1 82 ? -6.318 7.406 1.237 1.00 92.88 82 LEU A C 1
ATOM 671 O O . LEU A 1 82 ? -5.782 7.295 0.142 1.00 92.88 82 LEU A O 1
ATOM 675 N N . PHE A 1 83 ? -5.747 8.064 2.250 1.00 93.75 83 PHE A N 1
ATOM 676 C CA . PHE A 1 83 ? -4.422 8.668 2.112 1.00 93.75 83 PHE A CA 1
ATOM 677 C C . PHE A 1 83 ? -3.329 7.627 1.884 1.00 93.75 83 PHE A C 1
ATOM 679 O O . PHE A 1 83 ? -2.523 7.805 0.976 1.00 93.75 83 PHE A O 1
ATOM 686 N N . ASN A 1 84 ? -3.318 6.520 2.636 1.00 94.94 84 ASN A N 1
ATOM 687 C CA . ASN A 1 84 ? -2.372 5.434 2.377 1.00 94.94 84 ASN A CA 1
ATOM 688 C C . ASN A 1 84 ? -2.472 4.940 0.921 1.00 94.94 84 ASN A C 1
ATOM 690 O O . ASN A 1 84 ? -1.462 4.897 0.222 1.00 94.94 84 ASN A O 1
ATOM 694 N N . LEU A 1 85 ? -3.685 4.645 0.445 1.00 92.62 85 LEU A N 1
ATOM 695 C CA . LEU A 1 85 ? -3.909 4.158 -0.919 1.00 92.62 85 LEU A CA 1
ATOM 696 C C . LEU A 1 85 ? -3.542 5.211 -1.979 1.00 92.62 85 LEU A C 1
ATOM 698 O O . LEU A 1 85 ? -2.917 4.876 -2.982 1.00 92.62 85 LEU A O 1
ATOM 702 N N . ALA A 1 86 ? -3.868 6.484 -1.744 1.00 93.75 86 ALA A N 1
ATOM 703 C CA . ALA A 1 86 ? -3.547 7.585 -2.648 1.00 9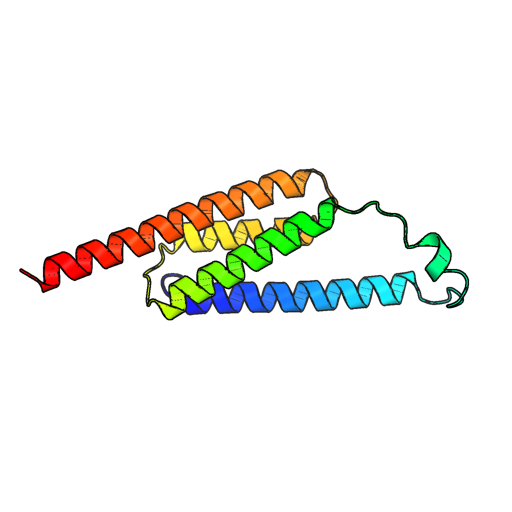3.75 86 ALA A CA 1
ATOM 704 C C . ALA A 1 86 ? -2.038 7.818 -2.783 1.00 93.75 86 ALA A C 1
ATOM 706 O O . ALA A 1 86 ? -1.594 8.203 -3.857 1.00 93.75 86 ALA A O 1
ATOM 707 N N . PHE A 1 87 ? -1.250 7.560 -1.732 1.00 94.25 87 PHE A N 1
ATOM 708 C CA . PHE A 1 87 ? 0.212 7.631 -1.788 1.00 94.25 87 PHE A CA 1
ATOM 709 C C . PHE A 1 87 ? 0.862 6.349 -2.328 1.00 94.25 87 PHE A C 1
ATOM 711 O O . PHE A 1 87 ? 1.937 6.421 -2.920 1.00 94.25 87 PHE A O 1
ATOM 718 N N . LEU A 1 88 ? 0.206 5.190 -2.207 1.00 93.12 88 LEU A N 1
ATOM 719 C CA . LEU A 1 88 ? 0.678 3.935 -2.804 1.00 93.12 88 LEU A CA 1
ATOM 720 C C . LEU A 1 88 ? 0.694 3.972 -4.338 1.00 93.12 88 LEU A C 1
ATOM 722 O O . LEU A 1 88 ? 1.614 3.430 -4.943 1.00 93.12 88 LEU A O 1
ATOM 726 N N . ILE A 1 89 ? -0.280 4.630 -4.973 1.00 92.69 89 ILE A N 1
ATOM 727 C CA . ILE A 1 89 ? -0.344 4.742 -6.441 1.00 92.69 89 ILE A CA 1
ATOM 728 C C . ILE A 1 89 ? 0.900 5.446 -7.023 1.00 92.69 89 ILE A C 1
ATOM 730 O O . ILE A 1 89 ? 1.598 4.817 -7.817 1.00 92.69 89 ILE A O 1
ATOM 734 N N . PRO A 1 90 ? 1.239 6.700 -6.653 1.00 90.44 90 PRO A N 1
ATOM 735 C CA . PRO A 1 90 ? 2.436 7.369 -7.158 1.00 90.44 90 PRO A CA 1
ATOM 736 C C . PRO A 1 90 ? 3.723 6.718 -6.642 1.00 90.44 90 PRO A C 1
ATOM 738 O O . PRO A 1 90 ? 4.723 6.747 -7.348 1.00 90.44 90 PRO A O 1
ATOM 741 N N . CYS A 1 91 ? 3.707 6.077 -5.466 1.00 90.12 91 CYS A N 1
ATOM 742 C CA . CYS A 1 91 ? 4.837 5.279 -4.986 1.00 90.12 91 CYS A CA 1
ATOM 743 C C . CYS A 1 91 ? 5.212 4.181 -5.995 1.00 90.12 91 CYS A C 1
ATOM 745 O O . CYS A 1 91 ? 6.380 4.025 -6.344 1.00 90.12 91 CYS A O 1
ATOM 747 N N . VAL A 1 92 ? 4.226 3.455 -6.519 1.00 89.00 92 VAL A N 1
ATOM 748 C CA . VAL A 1 92 ? 4.442 2.429 -7.547 1.00 89.00 92 VAL A CA 1
ATOM 749 C C . VAL A 1 92 ? 4.647 3.046 -8.937 1.00 89.00 92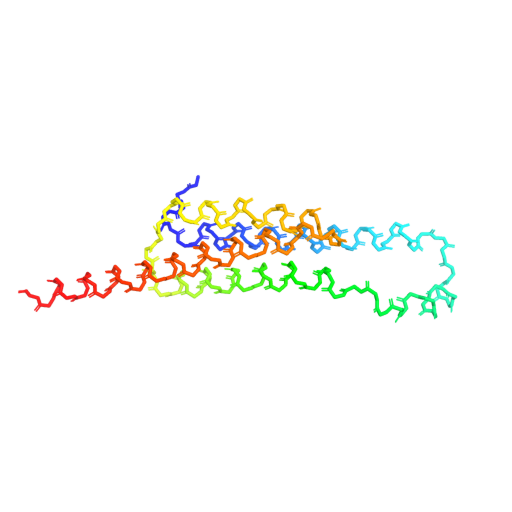 VAL A C 1
ATOM 751 O O . VAL A 1 92 ? 5.490 2.583 -9.695 1.00 89.00 92 VAL A O 1
ATOM 754 N N . GLY A 1 93 ? 3.913 4.103 -9.290 1.00 85.69 93 GLY A N 1
ATOM 755 C CA . GLY A 1 93 ? 3.985 4.721 -10.620 1.00 85.69 93 GLY A CA 1
ATOM 756 C C . GLY A 1 93 ? 5.278 5.497 -10.891 1.00 85.69 93 GLY A C 1
ATOM 757 O O . GLY A 1 93 ? 5.698 5.607 -12.036 1.00 85.69 93 GLY A O 1
ATOM 758 N N . MET A 1 94 ? 5.930 6.014 -9.848 1.00 85.31 94 MET A N 1
ATOM 759 C CA . MET A 1 94 ? 7.208 6.734 -9.934 1.00 85.31 94 MET A CA 1
ATOM 760 C C . MET A 1 94 ? 8.391 5.874 -9.476 1.00 85.31 94 MET A C 1
ATOM 762 O O . MET A 1 94 ? 9.419 6.394 -9.023 1.00 85.31 94 MET A O 1
ATOM 766 N N . MET A 1 95 ? 8.231 4.554 -9.562 1.00 79.50 95 MET A N 1
ATOM 767 C CA . MET A 1 95 ? 9.240 3.576 -9.192 1.00 79.50 95 MET A CA 1
ATOM 768 C C . MET A 1 95 ? 10.533 3.819 -9.983 1.00 79.50 95 MET A C 1
ATOM 770 O O . MET A 1 95 ? 10.512 3.899 -11.208 1.00 79.50 95 MET A O 1
ATOM 774 N N . GLY A 1 96 ? 11.659 3.974 -9.281 1.00 70.38 96 GLY A N 1
ATOM 775 C CA . GLY A 1 96 ? 12.942 4.326 -9.907 1.00 70.38 96 GLY A CA 1
ATOM 776 C C . GLY A 1 96 ? 13.297 5.816 -9.878 1.00 70.38 96 GLY A C 1
ATOM 777 O O . GLY A 1 96 ? 14.407 6.175 -10.261 1.00 70.38 96 GLY A O 1
ATOM 778 N N . THR A 1 97 ? 12.414 6.683 -9.371 1.00 78.75 97 THR A N 1
ATOM 779 C CA . THR A 1 97 ? 12.719 8.105 -9.127 1.00 78.75 97 THR A CA 1
ATOM 780 C C . THR A 1 97 ? 13.018 8.374 -7.648 1.00 78.75 97 THR A C 1
ATOM 782 O O . THR A 1 97 ? 12.537 7.666 -6.765 1.00 78.75 97 THR A O 1
ATOM 785 N N . GLY A 1 98 ? 13.762 9.443 -7.338 1.00 75.00 98 GLY A N 1
ATOM 786 C CA . GLY A 1 98 ? 14.043 9.834 -5.946 1.00 75.00 98 GLY A CA 1
ATOM 787 C C . GLY A 1 98 ? 12.799 10.237 -5.134 1.00 75.00 98 GLY A C 1
ATOM 788 O O . GLY A 1 98 ? 12.786 10.103 -3.912 1.00 75.00 98 GLY A O 1
ATOM 789 N N . LEU A 1 99 ? 11.720 10.669 -5.801 1.00 83.62 99 LEU A N 1
ATOM 790 C CA . LEU A 1 99 ? 10.455 11.062 -5.159 1.00 83.62 99 LEU A CA 1
ATOM 791 C C . LEU A 1 99 ? 9.714 9.877 -4.522 1.00 83.62 99 LEU A C 1
ATOM 793 O O . LEU A 1 99 ? 8.922 10.055 -3.594 1.00 83.62 99 LEU A O 1
ATOM 797 N N . GLN A 1 100 ? 10.010 8.661 -4.981 1.00 87.75 100 GLN A N 1
ATOM 798 C CA . GLN A 1 100 ? 9.443 7.416 -4.480 1.00 87.75 100 GLN A CA 1
ATOM 799 C C . GLN A 1 100 ? 9.596 7.262 -2.961 1.00 87.75 100 GLN A C 1
ATOM 801 O O . GLN A 1 100 ? 8.678 6.783 -2.289 1.00 87.75 100 GLN A O 1
ATOM 806 N N . PHE A 1 101 ? 10.736 7.689 -2.408 1.00 85.94 101 PHE A N 1
ATOM 807 C CA . PHE A 1 101 ? 11.015 7.588 -0.976 1.00 85.94 101 PHE A CA 1
ATOM 808 C C . PHE A 1 101 ? 10.008 8.388 -0.141 1.00 85.94 101 PHE A C 1
ATOM 810 O O . PHE A 1 101 ? 9.470 7.875 0.840 1.00 85.94 101 PHE A O 1
ATOM 817 N N . GLY A 1 102 ? 9.690 9.616 -0.565 1.00 89.38 102 GLY A N 1
ATOM 818 C CA . GLY A 1 102 ? 8.715 10.465 0.119 1.00 89.38 102 GLY A CA 1
ATOM 819 C C . GLY A 1 102 ? 7.329 9.823 0.141 1.00 89.38 102 GLY A C 1
ATOM 820 O O . GLY A 1 102 ? 6.731 9.666 1.205 1.00 89.38 102 GLY A O 1
ATOM 821 N N . TYR A 1 103 ? 6.844 9.369 -1.018 1.00 92.56 103 TYR A N 1
ATOM 822 C CA . TYR A 1 103 ? 5.545 8.698 -1.118 1.00 92.56 103 TYR A CA 1
ATOM 823 C C . TYR A 1 103 ? 5.482 7.396 -0.314 1.00 92.56 103 TYR A C 1
ATOM 825 O O . TYR A 1 103 ? 4.489 7.143 0.367 1.00 92.56 103 TYR A O 1
ATOM 833 N N . SER A 1 104 ? 6.560 6.608 -0.334 1.00 91.56 104 SER A N 1
ATOM 834 C CA . SER A 1 104 ? 6.710 5.391 0.472 1.00 91.56 104 SER A CA 1
ATOM 835 C C . SER A 1 104 ? 6.567 5.684 1.966 1.00 91.56 104 SER A C 1
ATOM 837 O O . SER A 1 104 ? 5.813 5.006 2.666 1.00 91.56 104 SER A O 1
ATOM 839 N N . LEU A 1 105 ? 7.245 6.728 2.450 1.00 92.88 105 LEU A N 1
ATOM 840 C CA . LEU A 1 105 ? 7.213 7.127 3.853 1.00 92.88 105 LEU A CA 1
ATOM 841 C C . LEU A 1 105 ? 5.815 7.598 4.278 1.00 92.88 105 LEU A C 1
ATOM 843 O O . LEU A 1 105 ? 5.306 7.152 5.307 1.00 92.88 105 LEU A O 1
ATOM 847 N N . PHE A 1 106 ? 5.163 8.447 3.476 1.00 93.88 106 PHE A N 1
ATOM 848 C CA . PHE A 1 106 ? 3.800 8.908 3.762 1.00 93.88 106 PHE A CA 1
ATOM 849 C C . PHE A 1 106 ? 2.785 7.763 3.741 1.00 93.88 106 PHE A C 1
ATOM 851 O O . PHE A 1 106 ? 1.923 7.698 4.621 1.00 93.88 106 PHE A O 1
ATOM 858 N N . ALA A 1 107 ? 2.904 6.832 2.791 1.00 94.25 107 ALA A N 1
ATOM 859 C CA . ALA A 1 107 ? 2.061 5.645 2.749 1.00 94.25 107 ALA A CA 1
ATOM 860 C C . ALA A 1 107 ? 2.218 4.818 4.036 1.00 94.25 107 ALA A C 1
ATOM 862 O O . ALA A 1 107 ? 1.218 4.524 4.697 1.00 94.25 107 ALA A O 1
ATOM 863 N N . LEU A 1 108 ? 3.452 4.507 4.445 1.00 95.19 108 LEU A N 1
ATOM 864 C CA . LEU A 1 108 ? 3.721 3.750 5.671 1.00 95.19 108 LEU A CA 1
ATOM 865 C C . LEU A 1 108 ? 3.215 4.464 6.930 1.00 95.19 108 LEU A C 1
ATOM 867 O O . LEU A 1 108 ? 2.619 3.826 7.797 1.00 95.19 108 LEU A O 1
ATOM 871 N N . LEU A 1 109 ? 3.402 5.781 7.025 1.00 96.38 109 LEU A N 1
ATOM 872 C CA . LEU A 1 109 ? 2.943 6.567 8.169 1.00 96.38 109 LEU A CA 1
ATOM 873 C C . LEU A 1 109 ? 1.413 6.529 8.297 1.00 96.38 109 LEU A C 1
ATOM 875 O O . LEU A 1 109 ? 0.886 6.255 9.376 1.00 96.38 109 LEU A O 1
ATOM 879 N N . MET A 1 110 ? 0.694 6.715 7.187 1.00 96.25 110 MET A N 1
ATOM 880 C CA . MET A 1 110 ? -0.771 6.626 7.171 1.00 96.25 110 MET A CA 1
ATOM 881 C C . MET A 1 110 ? -1.267 5.213 7.493 1.00 96.25 110 MET A C 1
ATOM 883 O O . MET A 1 110 ? -2.263 5.059 8.204 1.00 96.25 110 MET A O 1
ATOM 887 N N . LEU A 1 111 ? -0.557 4.178 7.029 1.00 95.44 111 LEU A N 1
ATOM 888 C CA . LEU A 1 111 ? -0.853 2.786 7.367 1.00 95.44 111 LEU A CA 1
ATOM 889 C C . LEU A 1 111 ? -0.704 2.536 8.870 1.00 95.44 111 LEU A C 1
ATOM 891 O O . LEU A 1 111 ? -1.625 2.018 9.498 1.00 95.44 111 LEU A O 1
ATOM 895 N N . ALA A 1 112 ? 0.423 2.947 9.455 1.00 95.44 112 ALA A N 1
ATOM 896 C CA . ALA A 1 112 ? 0.714 2.761 10.872 1.00 95.44 112 ALA A CA 1
ATOM 897 C C . ALA A 1 112 ? -0.327 3.453 11.766 1.00 95.44 112 ALA A C 1
ATOM 899 O O . ALA A 1 112 ? -0.834 2.844 12.712 1.00 95.44 112 ALA A O 1
ATOM 900 N N . ILE A 1 113 ? -0.713 4.691 11.429 1.00 95.25 113 ILE A N 1
ATOM 901 C CA . ILE A 1 113 ? -1.775 5.425 12.136 1.00 95.25 113 ILE A CA 1
ATOM 902 C C . ILE A 1 113 ? -3.101 4.660 12.060 1.00 95.25 113 ILE A C 1
ATOM 904 O O . ILE A 1 113 ? -3.806 4.534 13.064 1.00 95.25 113 ILE A O 1
ATOM 908 N N . ASN A 1 114 ? -3.444 4.113 10.892 1.00 93.88 114 ASN A N 1
ATOM 909 C CA . ASN A 1 114 ? -4.698 3.389 10.713 1.00 93.88 114 ASN A CA 1
ATOM 910 C C . ASN A 1 114 ? -4.712 2.045 11.461 1.00 93.88 114 ASN A C 1
ATOM 912 O O . ASN A 1 114 ? -5.720 1.688 12.071 1.00 93.88 114 ASN A O 1
ATOM 916 N N . ILE A 1 115 ? -3.579 1.334 11.498 1.00 93.69 115 ILE A N 1
ATOM 917 C CA . ILE A 1 115 ? -3.406 0.127 12.318 1.00 93.69 115 ILE A CA 1
ATOM 918 C C . ILE A 1 115 ? -3.603 0.462 13.800 1.00 93.69 115 ILE A C 1
ATOM 920 O O . ILE A 1 115 ? -4.397 -0.191 14.482 1.00 93.69 115 ILE A O 1
ATOM 924 N N . ALA A 1 116 ? -2.934 1.506 14.296 1.00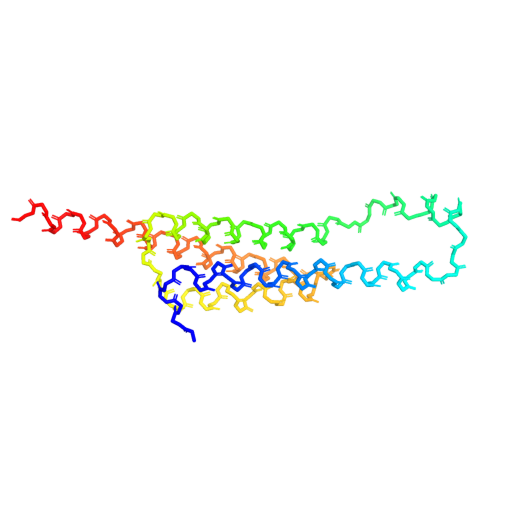 93.31 116 ALA A N 1
ATOM 925 C CA . ALA A 1 116 ? -3.061 1.943 15.683 1.00 93.31 116 ALA A CA 1
ATOM 926 C C . ALA A 1 116 ? -4.511 2.323 16.031 1.00 93.31 116 ALA A C 1
ATOM 928 O O . ALA A 1 116 ? -5.020 1.937 17.088 1.00 93.31 116 ALA A O 1
ATOM 929 N N . TYR A 1 117 ? -5.205 3.018 15.124 1.00 92.50 117 TYR A N 1
ATOM 930 C CA . TYR A 1 117 ? -6.624 3.340 15.261 1.00 92.50 117 TYR A CA 1
ATOM 931 C C . TYR A 1 117 ? -7.503 2.081 15.345 1.00 92.50 117 TYR A C 1
ATOM 933 O O . TYR A 1 117 ? -8.328 1.965 16.257 1.00 92.50 117 TYR A O 1
ATOM 941 N N . GLY A 1 118 ? -7.301 1.109 14.451 1.00 89.44 118 GLY A N 1
ATOM 942 C CA . GLY A 1 118 ? -8.058 -0.146 14.441 1.00 89.44 118 GLY A CA 1
ATOM 943 C C . GLY A 1 118 ? -7.859 -0.975 15.713 1.00 89.44 118 GLY A C 1
ATOM 944 O O . GLY A 1 118 ? -8.820 -1.466 16.303 1.00 89.44 118 GLY A O 1
ATOM 945 N N . ILE A 1 119 ? -6.620 -1.072 16.206 1.00 90.44 119 ILE A N 1
ATOM 946 C CA . ILE A 1 119 ? -6.319 -1.769 17.468 1.00 90.44 119 ILE A CA 1
ATOM 947 C C . ILE A 1 119 ? -6.971 -1.050 18.653 1.00 90.44 119 ILE A C 1
ATOM 949 O O . ILE A 1 119 ? -7.542 -1.696 19.537 1.00 90.44 119 ILE A O 1
ATOM 953 N N . ARG A 1 120 ? -6.886 0.286 18.688 1.00 89.50 120 ARG A N 1
ATOM 954 C CA . ARG A 1 120 ? -7.466 1.099 19.759 1.00 89.50 120 ARG A CA 1
ATOM 955 C C . ARG A 1 120 ? -8.976 0.888 19.819 1.00 89.50 120 ARG A C 1
ATOM 957 O O . ARG A 1 120 ? -9.474 0.489 20.867 1.00 89.50 120 ARG A O 1
ATOM 964 N N . THR A 1 121 ? -9.682 1.093 18.711 1.00 88.50 121 THR A N 1
ATOM 965 C CA . THR A 1 121 ? -11.148 0.948 18.642 1.00 88.50 121 THR A CA 1
ATOM 966 C C . THR A 1 121 ? -11.610 -0.439 19.087 1.00 88.50 121 THR A C 1
ATOM 968 O O . THR A 1 121 ? -12.453 -0.530 19.974 1.00 88.50 121 THR A O 1
ATOM 971 N N . LYS A 1 122 ? -10.969 -1.517 18.617 1.00 86.75 122 LYS A N 1
ATOM 972 C CA . LYS A 1 122 ? -11.301 -2.885 19.054 1.00 86.75 122 LYS A CA 1
ATOM 973 C C . LYS A 1 122 ? -11.128 -3.103 20.565 1.00 86.75 122 LYS A C 1
ATOM 975 O O . LYS A 1 122 ? -11.917 -3.822 21.177 1.00 86.75 122 LYS A O 1
ATOM 980 N N . LYS A 1 123 ? -10.116 -2.490 21.194 1.00 86.06 123 LYS A N 1
ATOM 981 C CA . LYS A 1 123 ? -9.935 -2.552 22.657 1.00 86.06 123 LYS A CA 1
ATOM 982 C C . LYS A 1 123 ? -11.027 -1.793 23.416 1.00 86.06 123 LYS A C 1
ATOM 984 O O . LYS A 1 123 ? -11.444 -2.273 24.466 1.00 86.06 123 LYS A O 1
ATOM 989 N N . TYR A 1 124 ? -11.463 -0.632 22.923 1.00 81.00 124 TYR A N 1
ATOM 990 C CA . TYR A 1 124 ? -12.552 0.130 23.548 1.00 81.00 124 TYR A CA 1
ATOM 991 C C . TYR A 1 124 ? -13.890 -0.605 23.434 1.00 81.00 124 TYR A C 1
ATOM 993 O O . TYR A 1 124 ? -14.544 -0.784 24.457 1.00 81.00 124 TYR A O 1
ATOM 1001 N N . ASP A 1 125 ? -14.226 -1.125 22.250 1.00 78.69 125 ASP A N 1
ATOM 1002 C CA . ASP A 1 125 ? -15.450 -1.911 22.028 1.00 78.69 125 ASP A CA 1
ATOM 1003 C C . ASP A 1 125 ? -15.493 -3.131 22.973 1.00 78.69 125 ASP A C 1
ATOM 1005 O O . ASP A 1 125 ? -16.504 -3.410 23.614 1.00 78.69 125 ASP A O 1
ATOM 1009 N N . LYS A 1 126 ? -14.356 -3.825 23.152 1.00 77.50 126 LYS A N 1
ATOM 1010 C CA . LYS A 1 126 ? -14.253 -4.949 24.097 1.00 77.50 126 LYS A CA 1
ATOM 1011 C C . LYS A 1 126 ? -14.454 -4.527 25.557 1.00 77.50 126 LYS A C 1
ATOM 1013 O O . LYS A 1 126 ? -15.020 -5.297 26.320 1.00 77.50 126 LYS A O 1
ATOM 1018 N N . LYS A 1 127 ? -13.976 -3.344 25.962 1.00 73.00 127 LYS A N 1
ATOM 1019 C CA . LYS A 1 127 ? -14.163 -2.835 27.332 1.00 73.00 127 LYS A CA 1
ATOM 1020 C C . LYS A 1 127 ? -15.613 -2.444 27.610 1.00 73.00 127 LYS A C 1
ATOM 1022 O O . LYS A 1 127 ? -16.076 -2.713 28.707 1.00 73.00 127 LYS A O 1
ATOM 1027 N N . GLN A 1 128 ? -16.308 -1.848 26.641 1.00 67.56 128 GLN A N 1
ATOM 1028 C CA . GLN A 1 128 ? -17.724 -1.498 26.787 1.00 67.56 128 GLN A CA 1
ATOM 1029 C C . GLN A 1 128 ? -18.620 -2.735 26.889 1.00 67.56 128 GLN A C 1
ATOM 1031 O O . GLN A 1 128 ? -19.518 -2.743 27.710 1.00 67.56 128 GLN A O 1
ATOM 1036 N N . ASN A 1 129 ? -18.342 -3.797 26.129 1.00 65.19 129 ASN A N 1
ATOM 1037 C CA . ASN A 1 129 ? -19.128 -5.039 26.192 1.00 65.19 129 ASN A CA 1
ATOM 1038 C C . ASN A 1 129 ? -18.881 -5.888 27.460 1.00 65.19 129 ASN A C 1
ATOM 1040 O O . ASN A 1 129 ? -19.524 -6.919 27.630 1.00 65.19 129 ASN A O 1
ATOM 1044 N N . LEU A 1 130 ? -17.901 -5.522 28.293 1.00 62.12 130 LEU A N 1
ATOM 1045 C CA . LEU A 1 130 ? -17.604 -6.185 29.571 1.00 62.12 130 LEU A CA 1
ATOM 1046 C C . LEU A 1 130 ? -18.191 -5.434 30.781 1.00 62.12 130 LEU A C 1
ATOM 1048 O O . LEU A 1 130 ? -18.091 -5.949 31.893 1.00 62.12 130 LEU A O 1
ATOM 1052 N N . GLN A 1 131 ? -18.730 -4.228 30.572 1.00 51.00 131 GLN A N 1
ATOM 1053 C CA . GLN A 1 131 ? -19.487 -3.452 31.561 1.00 51.00 131 GLN A CA 1
ATOM 1054 C C . GLN A 1 131 ? -20.980 -3.736 31.407 1.00 51.00 131 GLN A C 1
ATOM 1056 O O . GLN A 1 131 ? -21.666 -3.700 32.450 1.00 51.00 131 GLN A O 1
#

Foldseek 3Di:
DPQQQLVVLLVLLVVVLVVLVVVVVVVVCVVCPPPDPVPVVVPPPDPDAPQLVLLNVLSVVSNVLSVVCNVVVFGFDNVLSVQLSVLSVVLSVVRPDPCNVVSSVSNVVSSVVRSVNRVVVVVVVVVVVVD

Secondary structure (DSSP, 8-state):
--TTSHHHHHHHHHHHHHHHHHHHHHHHHHHTTT--HHHHHHHTT----HHHHHHHHHHHHHHHHHHHHHHTTPPPPHHHHHHHHHHHHHHHHTTTSTTHHHHHHHHHHHHHHHHHHHHHHHHHHHHHTT-

Sequence (131 aa):
MDFTKPRNSFLFTLLLILSTITYAVLDDRWRNFGINKTVGNAWDLNFTSITPVLSVLVLLISFLSYGIMWFFDLKLNKTFALFNLAFLIPCVGMMGTGLQFGYSLFALLMLAINIAYGIRTKKYDKKQNLQ

pLDDT: mean 81.91, std 14.82, range [43.69, 96.75]